Protein AF-A0A7S2DDD6-F1 (afdb_monomer_lite)

InterPro domains:
  IPR000620 EamA domain [PF00892] (69-150)
  IPR037185 Multidrug transporter EmrE superfamily [SSF103481] (69-150)

Organism: NCBI:txid3111310

Sequence (154 aa):
SITKTQSQGLGPLQIGLVRFGSAAIMLAAMGSASQLAVQTRKRIMQFAAGGTEAGTLETATNLSDSPPWWKMPQDMTRENWRGIVVGTFFVTFMGPALFFRSLLLMPFGIAATLSCIGPVYEPALAKLINNKTPSPIAILGAVLAVIGVGSLYL

Foldseek 3Di:
DPPDPPPPPDPLQRVLCVVVVVVVVVLVVVLVVVVVVVVVVVVVVVVVVVPDDPPPPPVPPPPDPDDPPSPDPPPDDPVVVVVVVVVCCCVRPVVSVVLVVVVVVDPPLVSVLVVLCVLVVVQVVCCVPVVDHRDVVSNVVSVVSNVVSVVVVD

Radius of gyration: 24.42 Å; chains: 1; bounding box: 68×46×64 Å

pLDDT: mean 75.27, std 12.31, range [45.53, 89.81]

Structure (mmCIF, N/CA/C/O backbone):
data_AF-A0A7S2DDD6-F1
#
_entry.id   AF-A0A7S2DDD6-F1
#
loop_
_atom_site.group_PDB
_atom_site.id
_atom_site.type_symbol
_atom_site.label_atom_id
_atom_site.label_alt_id
_atom_site.label_comp_id
_atom_site.label_asym_id
_atom_site.label_entity_id
_atom_site.label_seq_id
_atom_site.pdbx_PDB_ins_code
_atom_site.Cartn_x
_atom_site.Cartn_y
_atom_site.Cartn_z
_atom_site.occupancy
_atom_site.B_iso_or_equiv
_atom_site.auth_seq_id
_atom_site.auth_comp_id
_atom_site.auth_asym_id
_atom_site.auth_atom_id
_atom_site.pdbx_PDB_model_num
ATOM 1 N N . SER A 1 1 ? -31.227 30.758 -9.168 1.00 45.75 1 SER A N 1
ATOM 2 C CA . SER A 1 1 ? -31.444 29.552 -8.344 1.00 45.75 1 SER A CA 1
ATOM 3 C C . SER A 1 1 ? -31.033 28.304 -9.129 1.00 45.75 1 SER A C 1
ATOM 5 O O . SER A 1 1 ? -31.892 27.588 -9.617 1.00 45.75 1 SER A O 1
ATOM 7 N N . ILE A 1 2 ? -29.723 28.092 -9.350 1.00 50.00 2 ILE A N 1
ATOM 8 C CA . ILE A 1 2 ? -29.191 26.947 -10.138 1.00 50.00 2 ILE A CA 1
ATOM 9 C C . ILE A 1 2 ? -28.022 26.238 -9.404 1.00 50.00 2 ILE A C 1
ATOM 11 O O . ILE A 1 2 ? -27.534 25.207 -9.836 1.00 50.00 2 ILE A O 1
ATOM 15 N N . THR A 1 3 ? -27.594 26.713 -8.231 1.00 51.28 3 THR A N 1
ATOM 16 C CA . THR A 1 3 ? -26.342 26.267 -7.583 1.00 51.28 3 THR A CA 1
ATOM 17 C C . THR A 1 3 ? -26.503 25.352 -6.361 1.00 51.28 3 THR A C 1
ATOM 19 O O . THR A 1 3 ? -25.552 25.191 -5.605 1.00 51.28 3 THR A O 1
ATOM 22 N N . LYS A 1 4 ? -27.667 24.724 -6.130 1.00 53.12 4 LYS A N 1
ATOM 23 C CA . LYS A 1 4 ? -27.891 23.887 -4.924 1.00 53.12 4 LYS A CA 1
ATOM 24 C C . LYS A 1 4 ? -27.990 22.371 -5.138 1.00 53.12 4 LYS A C 1
ATOM 26 O O . LYS A 1 4 ? -28.097 21.651 -4.154 1.00 53.12 4 LYS A O 1
ATOM 31 N N . THR A 1 5 ? -27.898 21.861 -6.366 1.00 52.69 5 THR A N 1
ATOM 32 C CA . THR A 1 5 ? -28.204 20.443 -6.662 1.00 52.69 5 THR A CA 1
ATOM 33 C C . THR A 1 5 ? -27.008 19.534 -6.965 1.00 52.69 5 THR A C 1
ATOM 35 O O . THR A 1 5 ? -27.221 18.359 -7.237 1.00 52.69 5 THR A O 1
ATOM 38 N N . GLN A 1 6 ? -25.758 20.005 -6.873 1.00 51.97 6 GLN A N 1
ATOM 39 C CA . GLN A 1 6 ? -24.572 19.187 -7.199 1.00 51.97 6 GLN A CA 1
ATOM 40 C C . GLN A 1 6 ? -23.622 18.881 -6.030 1.00 51.97 6 GLN A C 1
ATOM 42 O O . GLN A 1 6 ? -22.520 18.395 -6.250 1.00 51.97 6 GLN A O 1
ATOM 47 N N . SER A 1 7 ? -24.054 19.081 -4.782 1.00 47.44 7 SER A N 1
ATOM 48 C CA . SER A 1 7 ? -23.340 18.553 -3.608 1.00 47.44 7 SER A CA 1
ATOM 49 C C . SER A 1 7 ? -24.035 17.296 -3.077 1.00 47.44 7 SER A C 1
ATOM 51 O O . SER A 1 7 ? -24.401 17.203 -1.908 1.00 47.44 7 SER A O 1
ATOM 53 N N . GLN A 1 8 ? -24.274 16.311 -3.947 1.00 57.88 8 GLN A N 1
ATOM 54 C CA . GLN A 1 8 ? -24.332 14.942 -3.444 1.00 57.88 8 GLN A CA 1
ATOM 55 C C . GLN A 1 8 ? -22.886 14.574 -3.139 1.00 57.88 8 GLN A C 1
ATOM 57 O O . GLN A 1 8 ? -22.101 14.341 -4.056 1.00 57.88 8 GLN A O 1
ATOM 62 N N . GLY A 1 9 ? -22.513 14.657 -1.859 1.00 67.69 9 GLY A N 1
ATOM 63 C CA . GLY A 1 9 ? -21.166 14.335 -1.408 1.00 67.69 9 GLY A CA 1
ATOM 64 C C . GLY A 1 9 ? -20.751 12.988 -1.985 1.00 67.69 9 GLY A C 1
ATOM 65 O O . GLY A 1 9 ? -21.454 11.994 -1.797 1.00 67.69 9 GLY A O 1
ATOM 66 N N . LEU A 1 10 ? -19.649 12.983 -2.740 1.00 70.31 10 LEU A N 1
ATOM 67 C CA . LEU A 1 10 ? -19.111 11.762 -3.322 1.00 70.31 10 LEU A CA 1
ATOM 68 C C . LEU A 1 10 ? -18.924 10.742 -2.203 1.00 70.31 10 LEU A C 1
ATOM 70 O O . LEU A 1 10 ? -18.335 11.038 -1.160 1.00 70.31 10 LEU A O 1
ATOM 74 N N . GLY A 1 11 ? -19.446 9.539 -2.420 1.00 78.31 11 GLY A N 1
ATOM 75 C CA . GLY A 1 11 ? -19.306 8.467 -1.449 1.00 78.31 11 GLY A CA 1
ATOM 76 C C . GLY A 1 11 ? -17.822 8.156 -1.199 1.00 78.31 11 GLY A C 1
ATOM 77 O O . GLY A 1 11 ? -16.996 8.331 -2.101 1.00 78.31 11 GLY A O 1
ATOM 78 N N . PRO A 1 12 ? -17.457 7.616 -0.024 1.00 71.00 12 PRO A N 1
ATOM 79 C CA . PRO A 1 12 ? -16.073 7.250 0.297 1.00 71.00 12 PRO A CA 1
ATOM 80 C C . PRO A 1 12 ? -15.428 6.348 -0.766 1.00 71.00 12 PRO A C 1
ATOM 82 O O . PRO A 1 12 ? -14.254 6.495 -1.096 1.00 71.00 12 PRO A O 1
ATOM 85 N N . LEU A 1 13 ? -16.226 5.455 -1.363 1.00 75.50 13 LEU A N 1
ATOM 86 C CA . LEU A 1 13 ? -15.796 4.577 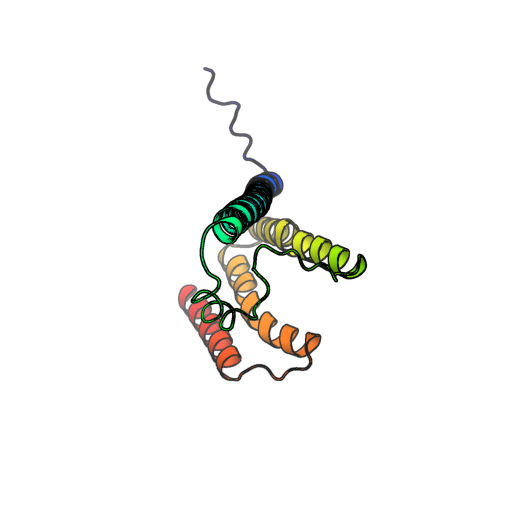-2.451 1.00 75.50 13 LEU A CA 1
ATOM 87 C C . LEU A 1 13 ? -15.484 5.331 -3.747 1.00 75.50 13 LEU A C 1
ATOM 89 O O . LEU A 1 13 ? -14.540 4.968 -4.438 1.00 75.50 13 LEU A O 1
ATOM 93 N N . GLN A 1 14 ? -16.237 6.383 -4.073 1.00 81.19 14 GLN A N 1
ATOM 94 C CA . GLN A 1 14 ? -15.991 7.195 -5.268 1.00 81.19 14 GLN A CA 1
ATOM 95 C C . GLN A 1 14 ? -14.714 8.021 -5.103 1.00 81.19 14 GLN A C 1
ATOM 97 O O . GLN A 1 14 ? -13.894 8.075 -6.016 1.00 81.19 14 GLN A O 1
ATOM 102 N N . ILE A 1 15 ? -14.503 8.590 -3.914 1.00 81.50 15 ILE A N 1
ATOM 103 C CA . ILE A 1 15 ? -13.271 9.314 -3.575 1.00 81.50 15 ILE A CA 1
ATOM 104 C C . ILE A 1 15 ? -12.065 8.368 -3.648 1.00 81.50 15 ILE A C 1
ATOM 106 O O . ILE A 1 15 ? -11.051 8.703 -4.264 1.00 81.50 15 ILE A O 1
ATOM 110 N N . GLY A 1 16 ? -12.190 7.163 -3.078 1.00 79.31 16 GLY A N 1
ATOM 111 C CA . GLY A 1 16 ? -11.173 6.119 -3.193 1.00 79.31 16 GLY A CA 1
ATOM 112 C C . GLY A 1 16 ? -10.888 5.769 -4.654 1.00 79.31 16 GLY A C 1
ATOM 113 O O . GLY A 1 16 ? -9.744 5.836 -5.097 1.00 79.31 16 GLY A O 1
ATOM 114 N N . LEU A 1 17 ? -11.924 5.484 -5.439 1.00 83.62 17 LEU A N 1
ATOM 115 C CA . LEU A 1 17 ? -11.782 5.103 -6.842 1.00 83.62 17 LEU A CA 1
ATOM 116 C C . LEU A 1 17 ? -11.092 6.188 -7.679 1.00 83.62 17 LEU A C 1
ATOM 118 O O . LEU A 1 17 ? -10.214 5.863 -8.473 1.00 83.62 17 LEU A O 1
ATOM 122 N N . VAL A 1 18 ? -11.410 7.467 -7.470 1.00 86.19 18 VAL A N 1
ATOM 123 C CA . VAL A 1 18 ? -10.750 8.579 -8.175 1.00 86.19 18 VAL A CA 1
ATOM 124 C C . VAL A 1 18 ? -9.279 8.697 -7.772 1.00 86.19 18 VAL A C 1
ATOM 126 O O . VAL A 1 18 ? -8.405 8.827 -8.634 1.00 86.19 18 VAL A O 1
ATOM 129 N N . ARG A 1 19 ? -8.971 8.604 -6.474 1.00 82.75 19 ARG A N 1
ATOM 130 C CA . ARG A 1 19 ? -7.594 8.725 -5.975 1.00 82.75 19 ARG A CA 1
ATOM 131 C C . ARG A 1 19 ? -6.711 7.575 -6.460 1.00 82.75 19 ARG A C 1
ATOM 133 O O . ARG A 1 19 ? -5.622 7.807 -6.973 1.00 82.75 19 ARG A O 1
ATOM 140 N N . PHE A 1 20 ? -7.177 6.340 -6.314 1.00 83.00 20 PHE A N 1
ATOM 141 C CA . PHE A 1 20 ? -6.391 5.162 -6.678 1.00 83.00 20 PHE A CA 1
ATOM 142 C C . PHE A 1 20 ? -6.421 4.884 -8.185 1.00 83.00 20 PHE A C 1
ATOM 144 O O . PHE A 1 20 ? -5.413 4.457 -8.744 1.00 83.00 20 PHE A O 1
ATOM 151 N N . GLY A 1 21 ? -7.525 5.199 -8.865 1.00 85.38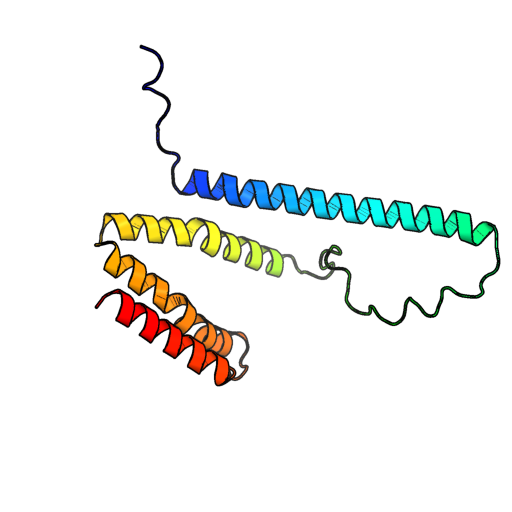 21 GLY A N 1
ATOM 152 C CA . GLY A 1 21 ? -7.632 5.108 -10.321 1.00 85.38 21 GLY A CA 1
ATOM 153 C C . GLY A 1 21 ? -6.706 6.089 -11.037 1.00 85.38 21 GLY A C 1
ATOM 154 O O . GLY A 1 21 ? -5.990 5.692 -11.954 1.00 85.38 21 GLY A O 1
ATOM 155 N N . SER A 1 22 ? -6.641 7.347 -10.587 1.00 88.25 22 SER A N 1
ATOM 156 C CA . SER A 1 22 ? -5.708 8.327 -11.165 1.00 88.25 22 SER A CA 1
ATOM 157 C C . SER A 1 22 ? -4.244 7.943 -10.926 1.00 88.25 22 SER A C 1
ATOM 159 O O . SER A 1 22 ? -3.440 8.020 -11.855 1.00 88.25 22 SER A O 1
ATOM 161 N N . ALA A 1 23 ? -3.907 7.436 -9.734 1.00 84.69 23 ALA A N 1
ATOM 162 C CA . ALA A 1 23 ? -2.575 6.905 -9.447 1.00 84.69 23 ALA A CA 1
ATOM 163 C C . ALA A 1 23 ? -2.207 5.729 -10.371 1.00 84.69 23 ALA A C 1
ATOM 165 O O . ALA A 1 23 ? -1.100 5.695 -10.907 1.00 84.69 23 ALA A O 1
ATOM 166 N N . ALA A 1 24 ? -3.136 4.798 -10.614 1.00 84.88 24 ALA A N 1
ATOM 167 C CA . ALA A 1 24 ? -2.912 3.674 -11.523 1.00 84.88 24 ALA A CA 1
ATOM 168 C C . ALA A 1 24 ? -2.648 4.139 -12.965 1.00 84.88 24 ALA A C 1
ATOM 170 O O . ALA A 1 24 ? -1.707 3.663 -13.600 1.00 84.88 24 ALA A O 1
ATOM 171 N N . ILE A 1 25 ? -3.426 5.107 -13.462 1.00 89.50 25 ILE A N 1
ATOM 172 C CA . ILE A 1 25 ? -3.230 5.693 -14.798 1.00 89.50 25 ILE A CA 1
ATOM 173 C C . ILE A 1 25 ? -1.868 6.386 -14.887 1.00 89.50 25 ILE A C 1
ATOM 175 O O . ILE A 1 25 ? -1.143 6.195 -15.862 1.00 89.50 25 ILE A O 1
ATOM 179 N N . MET A 1 26 ? -1.491 7.153 -13.863 1.00 89.81 26 MET A N 1
ATOM 180 C CA . MET A 1 26 ? -0.215 7.866 -13.833 1.00 89.81 26 MET A CA 1
ATOM 181 C C . MET A 1 26 ? 0.976 6.901 -13.821 1.00 89.81 26 MET A C 1
ATOM 183 O O . MET A 1 26 ? 1.930 7.094 -14.575 1.00 89.81 26 MET A O 1
ATOM 187 N N . LEU A 1 27 ? 0.909 5.827 -13.029 1.00 83.94 27 LEU A N 1
ATOM 188 C CA . LEU A 1 27 ? 1.944 4.791 -12.999 1.00 83.94 27 LEU A CA 1
ATOM 189 C C . LEU A 1 27 ? 2.032 4.032 -14.328 1.00 83.94 27 LEU A C 1
ATOM 191 O O . LEU A 1 27 ? 3.137 3.775 -14.805 1.00 83.94 27 LEU A O 1
ATOM 195 N N . ALA A 1 28 ? 0.896 3.728 -14.960 1.00 86.19 28 ALA A N 1
ATOM 196 C CA . ALA A 1 28 ? 0.869 3.106 -16.282 1.00 86.19 28 ALA A CA 1
ATOM 197 C C . ALA A 1 28 ? 1.486 4.025 -17.352 1.00 86.19 28 ALA A C 1
ATOM 199 O O . ALA A 1 28 ? 2.318 3.582 -18.148 1.00 86.19 28 ALA A O 1
ATOM 200 N N . ALA A 1 29 ? 1.151 5.318 -17.329 1.00 88.75 29 ALA A N 1
ATOM 201 C CA . ALA A 1 29 ? 1.724 6.310 -18.231 1.00 88.75 29 ALA A CA 1
ATOM 202 C C . ALA A 1 29 ? 3.243 6.433 -18.030 1.00 88.75 29 ALA A C 1
ATOM 204 O O . ALA A 1 29 ? 3.998 6.353 -18.998 1.00 88.75 29 ALA A O 1
ATOM 205 N N . MET A 1 30 ? 3.709 6.524 -16.783 1.00 85.94 30 MET A N 1
ATOM 206 C CA . MET A 1 30 ? 5.134 6.618 -16.455 1.00 85.94 30 MET A CA 1
ATOM 207 C C . MET A 1 30 ? 5.903 5.337 -16.830 1.00 85.94 30 MET A C 1
ATOM 209 O O . MET A 1 30 ? 7.016 5.401 -17.362 1.00 85.94 30 MET A O 1
ATOM 213 N N . GLY A 1 31 ? 5.287 4.168 -16.639 1.00 84.19 31 GLY A N 1
ATOM 214 C CA . GLY A 1 31 ? 5.812 2.883 -17.100 1.00 84.19 31 GLY A CA 1
ATOM 215 C C . GLY A 1 31 ? 5.952 2.828 -18.623 1.00 84.19 31 GLY A C 1
ATOM 216 O O . GLY A 1 31 ? 7.011 2.472 -19.135 1.00 84.19 31 GLY A O 1
ATOM 217 N N . SER A 1 32 ? 4.934 3.266 -19.366 1.00 83.38 32 SER A N 1
ATOM 218 C CA . SER A 1 32 ? 4.997 3.290 -20.835 1.00 83.38 32 SER A CA 1
ATOM 219 C C . SER A 1 32 ? 6.023 4.303 -21.370 1.00 83.38 32 SER A C 1
ATOM 221 O O . SER A 1 32 ? 6.817 3.976 -22.254 1.00 83.38 32 SER A O 1
ATOM 223 N N . ALA A 1 33 ? 6.087 5.503 -20.786 1.00 85.69 33 ALA A N 1
ATOM 224 C CA . ALA A 1 33 ? 7.033 6.543 -21.177 1.00 85.69 33 ALA A CA 1
ATOM 225 C C . ALA A 1 33 ? 8.490 6.121 -20.927 1.00 85.69 33 ALA A C 1
ATOM 227 O O . ALA A 1 33 ? 9.352 6.343 -21.779 1.00 85.69 33 ALA A O 1
ATOM 228 N N . SER A 1 34 ? 8.772 5.466 -19.796 1.00 80.44 34 SER A N 1
ATOM 229 C CA . SER A 1 34 ? 10.117 4.956 -19.497 1.00 80.44 34 SER A CA 1
ATOM 230 C C . SER A 1 34 ? 10.555 3.857 -20.474 1.00 80.44 34 SER A C 1
ATOM 232 O O . SER A 1 34 ? 11.702 3.866 -20.923 1.00 80.44 34 SER A O 1
ATOM 234 N N . GLN A 1 35 ? 9.646 2.971 -20.894 1.00 80.19 35 GLN A N 1
ATOM 235 C CA . GLN A 1 35 ? 9.941 1.964 -21.919 1.00 80.19 35 GLN A CA 1
ATOM 236 C C . GLN A 1 35 ? 10.257 2.596 -23.278 1.00 80.19 35 GLN A C 1
ATOM 238 O O . GLN A 1 35 ? 11.227 2.197 -23.929 1.00 80.19 35 GLN A O 1
ATOM 243 N N . LEU A 1 36 ? 9.493 3.614 -23.683 1.00 81.06 36 LEU A N 1
ATOM 244 C CA . LEU A 1 36 ? 9.742 4.355 -24.921 1.00 81.06 36 LEU A CA 1
ATOM 245 C C . LEU A 1 36 ? 11.076 5.108 -24.871 1.00 81.06 36 LEU A C 1
ATOM 247 O O . LEU A 1 36 ? 11.863 5.020 -25.812 1.00 81.06 36 LEU A O 1
ATOM 251 N N . ALA A 1 37 ? 11.389 5.775 -23.758 1.00 79.81 37 ALA A N 1
ATOM 252 C CA . ALA A 1 37 ? 12.669 6.461 -23.575 1.00 79.81 37 ALA A CA 1
ATOM 253 C C . ALA A 1 37 ? 13.863 5.493 -23.679 1.00 79.81 37 ALA A C 1
ATOM 255 O O . ALA A 1 37 ? 14.873 5.807 -24.314 1.00 79.81 37 ALA A O 1
ATOM 256 N N . VAL A 1 38 ? 13.737 4.284 -23.119 1.00 78.75 38 VAL A N 1
ATOM 257 C CA . VAL A 1 38 ? 14.765 3.237 -23.222 1.00 78.75 38 VAL A CA 1
ATOM 258 C C . VAL A 1 38 ? 14.903 2.723 -24.657 1.00 78.75 38 VAL A C 1
ATOM 260 O O . VAL A 1 38 ? 16.028 2.535 -25.124 1.00 78.75 38 VAL A O 1
ATOM 263 N N . GLN A 1 39 ? 13.800 2.527 -25.383 1.00 81.12 39 GLN A N 1
ATOM 264 C CA . GLN A 1 39 ? 13.846 2.113 -26.791 1.00 81.12 39 GLN A CA 1
ATOM 265 C C . GLN A 1 39 ? 14.508 3.173 -27.680 1.00 81.12 39 GLN A C 1
ATOM 267 O O . GLN A 1 39 ? 15.355 2.833 -28.510 1.00 81.12 39 GLN A O 1
ATOM 272 N N . THR A 1 40 ? 14.199 4.453 -27.464 1.00 79.06 40 THR A N 1
ATOM 273 C CA . THR A 1 40 ? 14.826 5.569 -28.185 1.00 79.06 40 THR A CA 1
ATOM 274 C C . THR A 1 40 ? 16.323 5.646 -27.892 1.00 79.06 40 THR A C 1
ATOM 276 O O . THR A 1 40 ? 17.125 5.763 -28.819 1.00 79.06 40 THR A O 1
ATOM 279 N N . ARG A 1 41 ? 16.728 5.483 -26.625 1.00 74.31 41 ARG A N 1
ATOM 280 C CA . ARG A 1 41 ? 18.147 5.471 -26.235 1.00 74.31 41 ARG A CA 1
ATOM 281 C C . ARG A 1 41 ? 18.910 4.307 -26.872 1.00 74.31 41 ARG A C 1
ATOM 283 O O . ARG A 1 41 ? 20.014 4.515 -27.365 1.00 74.31 41 ARG A O 1
ATOM 290 N N . LYS A 1 42 ? 18.311 3.110 -26.930 1.00 77.06 42 LYS A N 1
ATOM 291 C CA . LYS A 1 42 ? 18.902 1.946 -27.614 1.00 77.06 42 LYS A CA 1
ATOM 292 C C . LYS A 1 42 ? 19.109 2.198 -29.109 1.00 77.06 42 LYS A C 1
ATOM 294 O O . LYS A 1 42 ? 20.173 1.870 -29.621 1.00 77.06 42 LYS A O 1
ATOM 299 N N . ARG A 1 43 ? 18.140 2.821 -29.795 1.00 73.19 43 ARG A N 1
ATOM 300 C CA . ARG A 1 43 ? 18.270 3.170 -31.223 1.00 73.19 43 ARG A CA 1
ATOM 301 C C . ARG A 1 43 ? 19.380 4.191 -31.468 1.00 73.19 43 ARG A C 1
ATOM 303 O O . ARG A 1 43 ? 20.185 3.990 -32.368 1.00 73.19 43 ARG A O 1
ATOM 310 N N . ILE A 1 44 ? 19.467 5.240 -30.649 1.00 73.56 44 ILE A N 1
ATOM 311 C CA . ILE A 1 44 ? 20.528 6.255 -30.768 1.00 73.56 44 ILE A CA 1
ATOM 312 C C . ILE A 1 44 ? 21.907 5.634 -30.513 1.00 73.56 44 ILE A C 1
ATOM 314 O O . ILE A 1 44 ? 22.840 5.912 -31.257 1.00 73.56 44 ILE A O 1
ATOM 318 N N . MET A 1 45 ? 22.035 4.750 -29.517 1.00 70.19 45 MET A N 1
ATOM 319 C CA . MET A 1 45 ? 23.290 4.034 -29.260 1.00 70.19 45 MET A CA 1
ATOM 320 C C . MET A 1 45 ? 23.680 3.090 -30.402 1.00 70.19 45 MET A C 1
ATOM 322 O O . MET A 1 45 ? 24.855 3.022 -30.730 1.00 70.19 45 MET A O 1
ATOM 326 N N . GLN A 1 46 ? 22.729 2.402 -31.041 1.00 68.12 46 GLN A N 1
ATOM 327 C CA . GLN A 1 46 ? 23.015 1.567 -32.216 1.00 68.12 46 GLN A CA 1
ATOM 328 C C . GLN A 1 46 ? 23.478 2.397 -33.420 1.00 68.12 46 GLN A C 1
ATOM 330 O O . GLN A 1 46 ? 24.395 1.988 -34.124 1.00 68.12 46 GLN A O 1
ATOM 335 N N . PHE A 1 47 ? 22.891 3.579 -33.628 1.00 65.06 47 PHE A N 1
ATOM 336 C CA . PHE A 1 47 ? 23.337 4.511 -34.665 1.00 65.06 47 PHE A CA 1
ATOM 337 C C . PHE A 1 47 ? 24.714 5.120 -34.356 1.00 65.06 47 PHE A C 1
ATOM 339 O O . PHE A 1 47 ? 25.540 5.229 -35.255 1.00 65.06 47 PHE A O 1
ATOM 346 N N . ALA A 1 48 ? 24.991 5.471 -33.096 1.00 60.75 48 ALA A N 1
ATOM 347 C CA . ALA A 1 48 ? 26.287 6.006 -32.673 1.00 60.75 48 ALA A CA 1
ATOM 348 C C . ALA A 1 48 ? 27.406 4.945 -32.699 1.00 60.75 48 ALA A C 1
ATOM 350 O O . ALA A 1 48 ? 28.524 5.235 -33.119 1.00 60.75 48 ALA A O 1
ATOM 351 N N . ALA A 1 49 ? 27.099 3.697 -32.328 1.00 57.44 49 ALA A N 1
ATOM 352 C CA . ALA A 1 49 ? 28.029 2.567 -32.394 1.00 57.44 49 ALA A CA 1
ATOM 353 C C . ALA A 1 49 ? 28.373 2.148 -33.836 1.00 57.44 49 ALA A C 1
ATOM 355 O O . ALA A 1 49 ? 29.383 1.488 -34.052 1.00 57.44 49 ALA A O 1
ATOM 356 N N . GLY A 1 50 ? 27.573 2.559 -34.828 1.00 53.94 50 GLY A N 1
ATOM 357 C CA . GLY A 1 5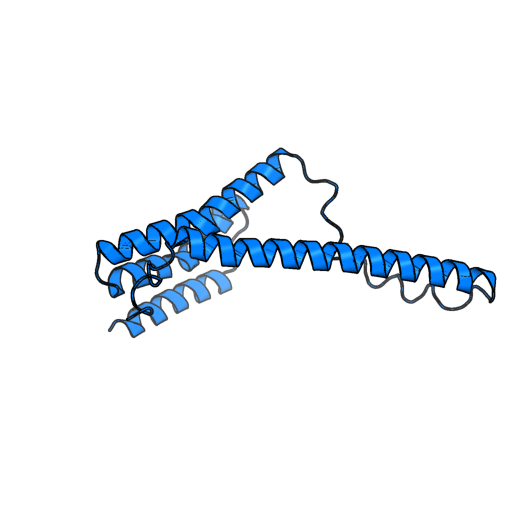0 ? 27.900 2.403 -36.246 1.00 53.94 50 GLY A CA 1
ATOM 358 C C . GLY A 1 50 ? 28.937 3.405 -36.773 1.00 53.94 50 GLY A C 1
ATOM 359 O O . GLY A 1 50 ? 29.316 3.294 -37.935 1.00 53.94 50 GLY A O 1
ATOM 360 N N . GLY A 1 51 ? 29.378 4.381 -35.963 1.00 53.78 51 GLY A N 1
ATOM 361 C CA . GLY A 1 51 ? 30.193 5.506 -36.432 1.00 53.78 51 GLY A CA 1
ATOM 362 C C . GLY A 1 51 ? 31.553 5.720 -35.763 1.00 53.78 51 GLY A C 1
ATOM 363 O O . GLY A 1 51 ? 32.431 6.281 -36.413 1.00 53.78 51 GLY A O 1
ATOM 364 N N . THR A 1 52 ? 31.789 5.340 -34.501 1.00 48.22 52 THR A N 1
ATOM 365 C CA . THR A 1 52 ? 33.082 5.646 -33.847 1.00 48.22 52 THR A CA 1
ATOM 366 C C . THR A 1 52 ? 33.393 4.705 -32.676 1.00 48.22 52 THR A C 1
ATOM 368 O O . THR A 1 52 ? 32.630 4.616 -31.722 1.00 48.22 52 THR A O 1
ATOM 371 N N . GLU A 1 53 ? 34.520 4.005 -32.818 1.00 51.47 53 GLU A N 1
ATOM 372 C CA . GLU A 1 53 ? 35.409 3.342 -31.847 1.00 51.47 53 GLU A CA 1
ATOM 373 C C . GLU A 1 53 ? 34.891 2.950 -30.442 1.00 51.47 53 GLU A C 1
ATOM 375 O O . GLU A 1 53 ? 34.529 3.758 -29.588 1.00 51.47 53 GLU A O 1
ATOM 380 N N . ALA A 1 54 ? 35.000 1.645 -30.183 1.00 49.34 54 ALA A N 1
ATOM 381 C CA . ALA A 1 54 ? 34.553 0.866 -29.031 1.00 49.34 54 ALA A CA 1
ATOM 382 C C . ALA A 1 54 ? 35.354 1.070 -27.717 1.00 49.34 54 ALA A C 1
ATOM 384 O O . ALA A 1 54 ? 35.647 0.104 -27.018 1.00 49.34 54 ALA A O 1
ATOM 385 N N . GLY A 1 55 ? 35.750 2.297 -27.365 1.00 45.53 55 GLY A N 1
ATOM 386 C CA . GLY A 1 55 ? 36.829 2.500 -26.382 1.00 45.53 55 GLY A CA 1
ATOM 387 C C . GLY A 1 55 ? 36.477 2.809 -24.919 1.00 45.53 55 GLY A C 1
ATOM 388 O O . GLY A 1 55 ? 37.332 2.620 -24.061 1.00 45.53 55 GLY A O 1
ATOM 389 N N . THR A 1 56 ? 35.298 3.343 -24.579 1.00 47.09 56 THR A N 1
ATOM 390 C CA . THR A 1 56 ? 35.143 4.019 -23.259 1.00 47.09 56 THR A CA 1
ATOM 391 C C . THR A 1 56 ? 33.817 3.813 -22.524 1.00 47.09 56 THR A C 1
ATOM 393 O O . THR A 1 56 ? 33.640 4.361 -21.436 1.00 47.09 56 THR A O 1
ATOM 396 N N . LEU A 1 57 ? 32.890 3.002 -23.046 1.00 50.31 57 LEU A N 1
ATOM 397 C CA . LEU A 1 57 ? 31.539 2.875 -22.476 1.00 50.31 57 LEU A CA 1
ATOM 398 C C . LEU A 1 57 ? 31.265 1.570 -21.701 1.00 50.31 57 LEU A C 1
ATOM 400 O O . LEU A 1 57 ? 30.115 1.312 -21.365 1.00 50.31 57 LEU A O 1
ATOM 404 N N . GLU A 1 58 ? 32.276 0.751 -21.397 1.00 49.72 58 GLU A N 1
ATOM 405 C CA . GLU A 1 58 ? 32.093 -0.479 -20.596 1.00 49.72 58 GLU A CA 1
ATOM 406 C C . GLU A 1 58 ? 32.264 -0.250 -19.080 1.00 49.72 58 GLU A C 1
ATOM 408 O O . GLU A 1 58 ? 31.783 -1.030 -18.257 1.00 49.72 58 GLU A O 1
ATOM 413 N N . THR A 1 59 ? 32.867 0.871 -18.671 1.00 46.84 59 THR A N 1
ATOM 414 C CA . THR A 1 59 ? 33.109 1.168 -17.246 1.00 46.84 59 THR A CA 1
ATOM 415 C C . THR A 1 59 ? 31.852 1.660 -16.510 1.00 46.84 59 THR A C 1
ATOM 417 O O . THR A 1 59 ? 31.784 1.593 -15.287 1.00 46.84 59 THR A O 1
ATOM 420 N N . ALA A 1 60 ? 30.814 2.113 -17.224 1.00 47.34 60 ALA A N 1
ATOM 421 C CA . ALA A 1 60 ? 29.594 2.664 -16.616 1.00 47.34 60 ALA A CA 1
ATOM 422 C C . ALA A 1 60 ? 28.453 1.643 -16.423 1.00 47.34 60 ALA A C 1
ATOM 424 O O . ALA A 1 60 ? 27.438 1.974 -15.809 1.00 47.34 60 ALA A O 1
ATOM 425 N N . THR A 1 61 ? 28.581 0.413 -16.930 1.00 50.72 61 THR A N 1
ATOM 426 C CA . THR A 1 61 ? 27.506 -0.597 -16.880 1.00 50.72 61 THR A CA 1
ATOM 427 C C . THR A 1 61 ? 27.575 -1.529 -15.670 1.00 50.72 61 THR A C 1
ATOM 429 O O . THR A 1 61 ? 26.584 -2.184 -15.370 1.00 50.72 61 THR A O 1
ATOM 432 N N . ASN A 1 62 ? 28.690 -1.556 -14.933 1.00 46.75 62 ASN A N 1
ATOM 433 C CA . ASN A 1 62 ? 28.909 -2.486 -13.814 1.00 46.75 62 ASN A CA 1
ATOM 434 C C . ASN A 1 62 ? 28.407 -1.989 -12.437 1.00 46.75 62 ASN A C 1
ATOM 436 O O . ASN A 1 62 ? 28.582 -2.676 -11.439 1.00 46.75 62 ASN A O 1
ATOM 440 N N . LEU A 1 63 ? 27.779 -0.808 -12.349 1.00 55.22 63 LEU A N 1
ATOM 441 C CA . LEU A 1 63 ? 27.294 -0.236 -11.076 1.00 55.22 63 LEU A CA 1
ATOM 442 C C . LEU A 1 63 ? 25.769 -0.328 -10.876 1.00 55.22 63 LEU A C 1
ATOM 444 O O . LEU A 1 63 ? 25.236 0.274 -9.945 1.00 55.22 63 LEU A O 1
ATOM 448 N N . SER A 1 64 ? 25.033 -1.050 -11.728 1.00 51.84 64 SER A N 1
ATOM 449 C CA . SER A 1 64 ? 23.567 -1.113 -11.632 1.00 51.84 64 SER A CA 1
ATOM 450 C C . SER A 1 64 ? 23.012 -2.516 -11.899 1.00 51.84 64 SER A C 1
ATOM 452 O O . SER A 1 64 ? 22.257 -2.734 -12.838 1.00 51.84 64 SER A O 1
ATOM 454 N N . ASP A 1 65 ? 23.359 -3.468 -11.029 1.00 57.97 65 ASP A N 1
ATOM 455 C CA . ASP A 1 65 ? 22.769 -4.822 -10.999 1.00 57.97 65 ASP A CA 1
ATOM 456 C C . ASP A 1 65 ? 21.337 -4.861 -10.432 1.00 57.97 65 ASP A C 1
ATOM 458 O O . ASP A 1 65 ? 20.705 -5.914 -10.348 1.00 57.97 65 ASP A O 1
ATOM 462 N N . SER A 1 66 ? 20.780 -3.715 -10.033 1.00 59.66 66 SER A N 1
ATOM 463 C CA . SER A 1 66 ? 19.375 -3.656 -9.638 1.00 59.66 66 SER A CA 1
ATOM 464 C C . SER A 1 66 ? 18.495 -3.631 -10.887 1.00 59.66 66 SER A C 1
ATOM 466 O O . SER A 1 66 ? 18.685 -2.757 -11.740 1.00 59.66 66 SER A O 1
ATOM 468 N N . PRO A 1 67 ? 17.511 -4.543 -11.016 1.00 66.75 67 PRO A N 1
ATOM 469 C CA . PRO A 1 67 ? 16.580 -4.487 -12.127 1.00 66.75 67 PRO A CA 1
ATOM 470 C C . PRO A 1 67 ? 15.909 -3.106 -12.136 1.00 66.75 67 PRO A C 1
ATOM 472 O O . PRO A 1 67 ? 15.516 -2.606 -11.077 1.00 66.75 67 PRO A O 1
ATOM 475 N N . PRO A 1 68 ? 15.792 -2.459 -13.307 1.00 71.44 68 PRO A N 1
ATOM 476 C CA . PRO A 1 68 ? 15.202 -1.136 -13.379 1.00 71.44 68 PRO A CA 1
ATOM 477 C C . PRO A 1 68 ? 13.797 -1.151 -12.773 1.00 71.44 68 PRO A C 1
ATOM 479 O O . PRO A 1 68 ? 13.002 -2.022 -13.110 1.00 71.44 68 PRO A O 1
ATOM 482 N N . TRP A 1 69 ? 13.466 -0.164 -11.936 1.00 72.44 69 TRP A N 1
ATOM 483 C CA . TRP A 1 69 ? 12.169 -0.064 -11.242 1.00 72.44 69 TRP A CA 1
ATOM 484 C C . TRP A 1 69 ? 10.950 -0.086 -12.186 1.00 72.44 69 TRP A C 1
ATOM 486 O O . TRP A 1 69 ? 9.849 -0.441 -11.778 1.00 72.44 69 TRP A O 1
ATOM 496 N N . TRP A 1 70 ? 11.146 0.291 -13.454 1.00 68.88 70 TRP A N 1
ATOM 497 C CA . TRP A 1 70 ? 10.124 0.282 -14.503 1.00 68.88 70 TRP A CA 1
ATOM 498 C C . TRP A 1 70 ? 9.937 -1.091 -15.165 1.00 68.88 70 TRP A C 1
ATOM 500 O O . TRP A 1 70 ? 8.965 -1.308 -15.894 1.00 68.88 70 TRP A O 1
ATOM 510 N N . LYS A 1 71 ? 10.869 -2.027 -14.955 1.00 68.56 71 LYS A N 1
ATOM 511 C CA . LYS A 1 71 ? 10.769 -3.387 -15.472 1.00 68.56 71 LYS A CA 1
ATOM 512 C C . LYS A 1 71 ? 9.834 -4.164 -14.552 1.00 68.56 71 LYS A C 1
ATOM 514 O O . LYS A 1 71 ? 10.193 -4.541 -13.443 1.00 68.56 71 LYS A O 1
ATOM 519 N N . MET A 1 72 ? 8.613 -4.378 -15.033 1.00 64.12 72 MET A N 1
ATOM 520 C CA . MET A 1 72 ? 7.617 -5.207 -14.361 1.00 64.12 72 MET A CA 1
ATOM 521 C C . MET A 1 72 ? 8.227 -6.588 -14.055 1.00 64.12 72 MET A C 1
ATOM 523 O O . MET A 1 72 ? 8.901 -7.136 -14.933 1.00 64.12 72 MET A O 1
ATOM 527 N N . PRO A 1 73 ? 8.034 -7.151 -12.849 1.00 69.75 73 PRO A N 1
ATOM 528 C CA . PRO A 1 73 ? 8.559 -8.469 -12.509 1.00 69.75 73 PRO A CA 1
ATOM 529 C C . PRO A 1 73 ? 7.965 -9.510 -13.465 1.00 69.75 73 PRO A C 1
ATOM 531 O O . PRO A 1 73 ? 6.771 -9.805 -13.416 1.00 69.75 73 PRO A O 1
ATOM 534 N N . GLN A 1 74 ? 8.794 -10.015 -14.382 1.00 64.81 74 GLN A N 1
ATOM 535 C CA . GLN A 1 74 ? 8.357 -10.911 -15.460 1.00 64.81 74 GLN A CA 1
ATOM 536 C C . GLN A 1 74 ? 8.053 -12.329 -14.949 1.00 64.81 74 GLN A C 1
ATOM 538 O O . GLN A 1 74 ? 7.296 -13.049 -15.591 1.00 64.81 74 GLN A O 1
ATOM 543 N N . ASP A 1 75 ? 8.542 -12.677 -13.755 1.00 72.69 75 ASP A N 1
ATOM 544 C CA . ASP A 1 75 ? 8.449 -14.025 -13.180 1.00 72.69 75 ASP A CA 1
ATOM 545 C C . ASP A 1 75 ? 7.307 -14.187 -12.155 1.00 72.69 75 ASP A C 1
ATOM 547 O O . ASP A 1 75 ? 7.305 -15.114 -11.345 1.00 72.69 75 ASP A O 1
ATOM 551 N N . MET A 1 76 ? 6.316 -13.286 -12.137 1.00 74.75 76 MET A N 1
ATOM 552 C CA . MET A 1 76 ? 5.199 -13.387 -11.189 1.00 74.75 76 MET A CA 1
ATOM 553 C C . MET A 1 76 ? 4.081 -14.319 -11.675 1.00 74.75 76 MET A C 1
ATOM 555 O O . MET A 1 76 ? 3.348 -14.012 -12.616 1.00 74.75 76 MET A O 1
ATOM 559 N N . THR A 1 77 ? 3.877 -15.419 -10.947 1.00 84.94 77 THR A N 1
ATOM 560 C CA . THR A 1 77 ? 2.750 -16.350 -11.113 1.00 84.94 77 THR A CA 1
ATOM 561 C C . THR A 1 77 ? 1.396 -15.641 -10.956 1.00 84.94 77 THR A C 1
ATOM 563 O O . THR A 1 77 ? 1.245 -14.720 -10.149 1.00 84.94 77 THR A O 1
ATOM 566 N N . ARG A 1 78 ? 0.365 -16.101 -11.684 1.00 84.31 78 ARG A N 1
ATOM 567 C CA . ARG A 1 78 ? -1.014 -15.562 -11.614 1.00 84.31 78 ARG A CA 1
ATOM 568 C C . ARG A 1 78 ? -1.591 -15.538 -10.193 1.00 84.31 78 ARG A C 1
ATOM 570 O O . ARG A 1 78 ? -2.411 -14.684 -9.873 1.00 84.31 78 ARG A O 1
ATOM 577 N N . GLU A 1 79 ? -1.159 -16.457 -9.340 1.00 86.00 79 GLU A N 1
ATOM 578 C CA . GLU A 1 79 ? 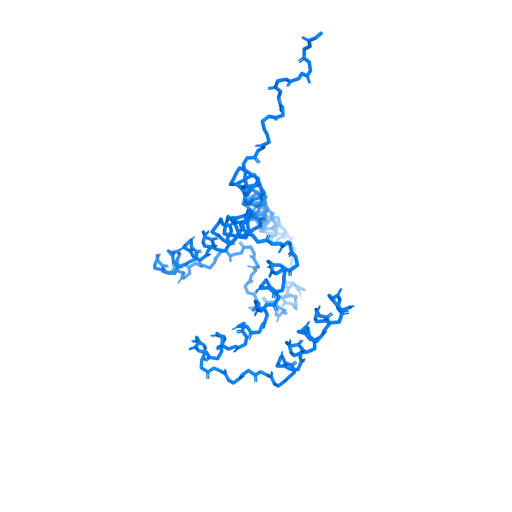-1.555 -16.538 -7.931 1.00 86.00 79 GLU A CA 1
ATOM 579 C C . GLU A 1 79 ? -1.039 -15.345 -7.117 1.00 86.00 79 GLU A C 1
ATOM 581 O O . GLU A 1 79 ? -1.804 -14.744 -6.363 1.00 86.00 79 GLU A O 1
ATOM 586 N N . ASN A 1 80 ? 0.204 -14.915 -7.356 1.00 84.94 80 ASN A N 1
ATOM 587 C CA . ASN A 1 80 ? 0.783 -13.737 -6.707 1.00 84.94 80 ASN A CA 1
ATOM 588 C C . ASN A 1 80 ? 0.036 -12.465 -7.119 1.00 84.94 80 ASN A C 1
ATOM 590 O O . ASN A 1 80 ? -0.274 -11.624 -6.277 1.00 84.94 80 ASN A O 1
ATOM 594 N N . TRP A 1 81 ? -0.340 -12.361 -8.396 1.00 85.88 81 TRP A N 1
ATOM 595 C CA . TRP A 1 81 ? -1.169 -11.261 -8.890 1.00 85.88 81 TRP A CA 1
ATOM 596 C C . TRP A 1 81 ? -2.540 -11.210 -8.219 1.00 85.88 81 TRP A C 1
ATOM 598 O O . TRP A 1 81 ? -2.992 -10.129 -7.845 1.00 85.88 81 TRP A O 1
ATOM 608 N N . ARG A 1 82 ? -3.188 -12.362 -8.001 1.00 89.19 82 ARG A N 1
ATOM 609 C CA . ARG A 1 82 ? -4.447 -12.416 -7.240 1.00 89.19 82 ARG A CA 1
ATOM 610 C C . ARG A 1 82 ? -4.246 -11.944 -5.804 1.00 89.19 82 ARG A C 1
ATOM 612 O O . ARG A 1 82 ? -5.062 -11.165 -5.322 1.00 89.19 82 ARG A O 1
ATOM 619 N N . GLY A 1 83 ? -3.163 -12.365 -5.151 1.00 88.94 83 GLY A N 1
ATOM 620 C CA . GLY A 1 83 ? -2.810 -11.909 -3.806 1.00 88.94 83 GLY A CA 1
ATOM 621 C C . GLY A 1 83 ? -2.647 -10.391 -3.727 1.00 88.94 83 GLY A C 1
ATOM 622 O O . GLY A 1 83 ? -3.238 -9.759 -2.854 1.00 88.94 83 GLY A O 1
ATOM 623 N N . ILE A 1 84 ? -1.930 -9.795 -4.685 1.00 87.00 84 ILE A N 1
ATOM 624 C CA . ILE A 1 84 ? -1.753 -8.338 -4.772 1.00 87.00 84 ILE A CA 1
ATOM 625 C C . ILE A 1 84 ? -3.102 -7.646 -4.971 1.00 87.00 84 ILE A C 1
ATOM 627 O O . ILE A 1 84 ? -3.432 -6.744 -4.211 1.00 87.00 84 ILE A O 1
ATOM 631 N N . VAL A 1 85 ? -3.913 -8.086 -5.937 1.00 87.31 85 VAL A N 1
ATOM 632 C CA . VAL A 1 85 ? -5.219 -7.467 -6.221 1.00 87.31 85 VAL A CA 1
ATOM 633 C C . VAL A 1 85 ? -6.143 -7.531 -5.003 1.00 87.31 85 VAL A C 1
ATOM 635 O O . VAL A 1 85 ? -6.766 -6.529 -4.654 1.00 87.31 85 VAL A O 1
ATOM 638 N N . VAL A 1 86 ? -6.209 -8.681 -4.327 1.00 89.81 86 VAL A N 1
ATOM 639 C CA . VAL A 1 86 ? -7.029 -8.855 -3.119 1.00 89.81 86 VAL A CA 1
ATOM 640 C C . VAL A 1 86 ? -6.495 -7.997 -1.971 1.00 89.81 86 VAL A C 1
ATOM 642 O O . VAL A 1 86 ? -7.272 -7.290 -1.329 1.00 89.81 86 VAL A O 1
ATOM 645 N N . GLY A 1 87 ? -5.182 -8.006 -1.735 1.00 86.62 87 GLY A N 1
ATOM 646 C CA . GLY A 1 87 ? -4.547 -7.200 -0.693 1.00 86.62 87 GLY A CA 1
ATOM 647 C C . GLY A 1 87 ? -4.766 -5.704 -0.909 1.00 86.62 87 GLY A C 1
ATOM 648 O O . GLY A 1 87 ? -5.214 -5.005 0.000 1.00 86.62 87 GLY A O 1
ATOM 649 N N . THR A 1 88 ? -4.543 -5.220 -2.133 1.00 85.69 88 THR A N 1
ATOM 650 C CA . THR A 1 88 ? -4.831 -3.835 -2.510 1.00 85.69 88 THR A CA 1
ATOM 651 C C . THR A 1 88 ? -6.308 -3.523 -2.314 1.00 85.69 88 THR A C 1
ATOM 653 O O . THR A 1 88 ? -6.615 -2.510 -1.703 1.00 85.69 88 THR A O 1
ATOM 656 N N . PHE A 1 89 ? -7.236 -4.389 -2.730 1.00 86.50 89 PHE A N 1
ATOM 657 C CA . PHE A 1 89 ? -8.667 -4.140 -2.535 1.00 86.50 89 PHE A CA 1
ATOM 658 C C . PHE A 1 89 ? -9.038 -3.946 -1.055 1.00 86.50 89 PHE A C 1
ATOM 660 O O . PHE A 1 89 ? -9.740 -2.990 -0.708 1.00 86.50 89 PHE A O 1
ATOM 667 N N . PHE A 1 90 ? -8.526 -4.807 -0.173 1.00 85.94 90 PHE A N 1
ATOM 668 C CA . PHE A 1 90 ? -8.760 -4.691 1.266 1.00 85.94 90 PHE A CA 1
ATOM 669 C C . PHE A 1 90 ? -8.157 -3.408 1.850 1.00 85.94 90 PHE A C 1
ATOM 671 O O . PHE A 1 90 ? -8.835 -2.670 2.562 1.00 85.94 90 PHE A O 1
ATOM 678 N N . VAL A 1 91 ? -6.909 -3.089 1.524 1.00 83.81 91 VAL A N 1
ATOM 679 C CA . VAL A 1 91 ? -6.250 -1.892 2.070 1.00 83.81 91 VAL A CA 1
ATOM 680 C C . VAL A 1 91 ? -6.883 -0.603 1.536 1.00 83.81 91 VAL A C 1
ATOM 682 O O . VAL A 1 91 ? -7.099 0.348 2.283 1.00 83.81 91 VAL A O 1
ATOM 685 N N . THR A 1 92 ? -7.207 -0.572 0.248 1.00 82.94 92 THR A N 1
ATOM 686 C CA . THR A 1 92 ? -7.621 0.633 -0.474 1.00 82.94 92 THR A CA 1
ATOM 687 C C . THR A 1 92 ? -9.105 0.947 -0.324 1.00 82.94 92 THR A C 1
ATOM 689 O O . THR A 1 92 ? -9.466 2.114 -0.178 1.00 82.94 92 THR A O 1
ATOM 692 N N . PHE A 1 93 ? -9.974 -0.063 -0.368 1.00 83.81 93 PHE A N 1
ATOM 693 C CA . PHE A 1 93 ? -11.421 0.151 -0.315 1.00 83.81 93 PHE A CA 1
ATOM 694 C C . PHE A 1 93 ? -11.999 -0.248 1.036 1.00 83.81 93 PHE A C 1
ATOM 696 O O . PHE A 1 93 ? -12.740 0.531 1.632 1.00 83.81 93 PHE A O 1
ATOM 703 N N . MET A 1 94 ? -11.638 -1.432 1.539 1.00 83.69 94 MET A N 1
ATOM 704 C CA . MET A 1 94 ? -12.214 -1.957 2.779 1.00 83.69 94 MET A CA 1
ATOM 705 C C . MET A 1 94 ? -11.763 -1.145 4.000 1.00 83.69 94 MET A C 1
ATOM 707 O O . MET A 1 94 ? -12.601 -0.767 4.812 1.00 83.69 94 MET A O 1
ATOM 711 N N . GLY A 1 95 ? -10.472 -0.808 4.100 1.00 84.25 95 GLY A N 1
ATOM 712 C CA . GLY A 1 95 ? -9.921 -0.016 5.205 1.00 84.25 95 GLY A CA 1
ATOM 713 C C . GLY A 1 95 ? -10.628 1.335 5.391 1.00 84.25 95 GLY A C 1
ATOM 714 O O . GLY A 1 95 ? -11.233 1.561 6.442 1.00 84.25 95 GLY A O 1
ATOM 715 N N . PRO A 1 96 ? -10.635 2.222 4.377 1.00 82.31 96 PRO A N 1
ATOM 716 C CA . PRO A 1 96 ? -11.333 3.502 4.464 1.00 82.31 96 PRO A CA 1
ATOM 717 C C . PRO A 1 96 ? -12.846 3.364 4.657 1.00 82.31 96 PRO A C 1
ATOM 719 O O . PRO A 1 96 ? -13.436 4.157 5.390 1.00 82.31 96 PRO A O 1
ATOM 722 N N . ALA A 1 97 ? -13.484 2.358 4.044 1.00 83.69 97 ALA A N 1
ATOM 723 C CA . ALA A 1 97 ? -14.918 2.125 4.211 1.00 83.69 97 ALA A CA 1
ATOM 724 C C . ALA A 1 97 ? -15.274 1.717 5.649 1.00 83.69 97 ALA A C 1
ATOM 726 O O . ALA A 1 97 ? -16.222 2.265 6.217 1.00 83.69 97 ALA A O 1
ATOM 727 N N . LEU A 1 98 ? -14.503 0.809 6.261 1.00 84.31 98 LEU A N 1
ATOM 728 C CA . LEU A 1 98 ? -14.684 0.440 7.667 1.00 84.31 98 LEU A CA 1
ATOM 729 C C . LEU A 1 98 ? -14.387 1.611 8.595 1.00 84.31 98 LEU A C 1
ATOM 731 O O . LEU A 1 98 ? -15.162 1.853 9.513 1.00 84.31 98 LEU A O 1
ATOM 735 N N . PHE A 1 99 ? -13.313 2.362 8.349 1.00 83.31 99 PHE A N 1
ATOM 736 C CA . PHE A 1 99 ? -12.980 3.524 9.170 1.00 83.31 99 PHE A CA 1
ATOM 737 C C . PHE A 1 99 ? -14.100 4.570 9.142 1.00 83.31 99 PHE A C 1
ATOM 739 O O . PHE A 1 99 ? -14.544 5.043 10.188 1.00 83.31 99 PHE A O 1
ATOM 746 N N . PHE A 1 100 ? -14.633 4.866 7.955 1.00 84.12 100 PHE A N 1
ATOM 747 C CA . PHE A 1 100 ? -15.772 5.766 7.811 1.00 84.12 100 PHE A CA 1
ATOM 748 C C . PHE A 1 100 ? -17.025 5.223 8.508 1.00 84.12 100 PHE A C 1
ATOM 750 O O . PHE A 1 100 ? -17.755 5.975 9.150 1.00 84.12 100 PHE A O 1
ATOM 757 N N . ARG A 1 101 ? -17.267 3.908 8.443 1.00 85.00 101 ARG A N 1
ATOM 758 C CA . ARG A 1 101 ? -18.374 3.282 9.172 1.00 85.00 101 ARG A CA 1
ATOM 759 C C . ARG A 1 101 ? -18.201 3.397 10.688 1.00 85.00 101 ARG A C 1
ATOM 761 O O . ARG A 1 101 ? -19.181 3.682 11.370 1.00 85.00 101 ARG A O 1
ATOM 768 N N . SER A 1 102 ? -16.987 3.222 11.203 1.00 84.94 102 SER A N 1
ATOM 769 C CA . SER A 1 102 ? -16.674 3.396 12.625 1.00 84.94 102 SER A CA 1
ATOM 770 C C . SER A 1 102 ? -16.901 4.834 13.086 1.00 84.94 102 SER A C 1
ATOM 772 O O . SER A 1 102 ? -17.455 5.034 14.163 1.00 84.94 102 SER A O 1
ATOM 774 N N . LEU A 1 103 ? -16.573 5.828 12.254 1.00 82.50 103 LEU A N 1
ATOM 775 C CA . LEU A 1 103 ? -16.841 7.243 12.547 1.00 82.50 103 LEU A CA 1
ATOM 776 C C . LEU A 1 103 ? -18.331 7.573 12.698 1.00 82.50 103 LEU A C 1
ATOM 778 O O . LEU A 1 103 ? -18.675 8.512 13.406 1.00 82.50 103 LEU A O 1
ATOM 782 N N . LEU A 1 104 ? -19.219 6.816 12.049 1.00 86.12 104 LEU A N 1
ATOM 783 C CA . LEU A 1 104 ? -20.667 6.996 12.198 1.00 86.12 104 LEU A CA 1
ATOM 784 C C . LEU A 1 104 ? -21.220 6.362 13.482 1.00 86.12 104 LEU A C 1
ATOM 786 O O . LEU A 1 104 ? -22.329 6.694 13.891 1.00 86.12 104 LEU A O 1
ATOM 790 N N . LEU A 1 105 ? -20.484 5.426 14.085 1.00 87.19 105 LEU A N 1
ATOM 791 C CA . LEU A 1 105 ? -20.937 4.631 15.231 1.00 87.19 105 LEU A CA 1
ATOM 792 C C . LEU A 1 105 ? -20.252 5.025 16.545 1.00 87.19 105 LEU A C 1
ATOM 794 O O . LEU A 1 105 ? -20.776 4.713 17.611 1.00 87.19 105 LEU A O 1
ATOM 798 N N . MET A 1 106 ? -19.089 5.675 16.488 1.00 88.38 106 MET A N 1
ATOM 799 C CA . MET A 1 106 ? -18.274 6.003 17.658 1.00 88.38 106 MET A CA 1
ATOM 800 C C . MET A 1 106 ? -17.717 7.432 17.588 1.00 88.38 106 MET A C 1
ATOM 802 O O . MET A 1 106 ? -17.502 7.958 16.495 1.00 88.38 106 MET A O 1
ATOM 806 N N . PRO A 1 107 ? -17.414 8.057 18.743 1.00 84.56 107 PRO A N 1
ATOM 807 C CA . PRO A 1 107 ? -16.684 9.317 18.799 1.00 84.56 107 PRO A CA 1
ATOM 808 C C . PRO A 1 107 ? -15.345 9.224 18.060 1.00 84.56 107 PRO A C 1
ATOM 810 O O . PRO A 1 107 ? -14.614 8.240 18.202 1.00 84.56 107 PRO A O 1
ATOM 813 N N . PHE A 1 108 ? -14.995 10.287 17.332 1.00 80.75 108 PHE A N 1
ATOM 814 C CA . PHE A 1 108 ? -13.777 10.375 16.516 1.00 80.75 108 PHE A CA 1
ATOM 815 C C . PHE A 1 108 ? -12.508 9.945 17.268 1.00 80.75 108 PHE A C 1
ATOM 817 O O . PHE A 1 108 ? -11.664 9.255 16.703 1.00 80.75 108 PHE A O 1
ATOM 824 N N . GLY A 1 109 ? -12.398 10.291 18.555 1.00 78.75 109 GLY A N 1
ATOM 825 C CA . GLY A 1 109 ? -11.236 9.937 19.371 1.00 78.75 109 GLY A CA 1
ATOM 826 C C . GLY A 1 109 ? -11.015 8.430 19.515 1.00 78.75 109 GLY A C 1
ATOM 827 O O . GLY A 1 109 ? -9.883 7.973 19.416 1.00 78.75 109 GLY A O 1
ATOM 828 N N . ILE A 1 110 ? -12.082 7.639 19.658 1.00 79.62 110 ILE A N 1
ATOM 829 C CA . ILE A 1 110 ? -11.975 6.175 19.778 1.00 79.62 110 ILE A CA 1
ATOM 830 C C . ILE A 1 110 ? -11.602 5.557 18.425 1.00 79.62 110 ILE A C 1
ATOM 832 O O . ILE A 1 110 ? -10.748 4.677 18.349 1.00 79.62 110 ILE A O 1
ATOM 836 N N . ALA A 1 111 ? -12.202 6.044 17.336 1.00 81.19 111 ALA A N 1
ATOM 837 C CA . ALA A 1 111 ? -11.872 5.572 15.993 1.00 81.19 111 ALA A CA 1
ATOM 838 C C . ALA A 1 111 ? -10.400 5.845 15.637 1.00 81.19 111 ALA A C 1
ATOM 840 O O . ALA A 1 111 ? -9.728 4.987 15.066 1.00 81.19 111 ALA A O 1
ATOM 841 N N . ALA A 1 112 ? -9.884 7.016 16.011 1.00 79.62 112 ALA A N 1
ATOM 842 C CA . ALA A 1 112 ? -8.500 7.392 15.769 1.00 79.62 112 ALA A CA 1
ATOM 843 C C . ALA A 1 112 ? -7.505 6.569 16.604 1.00 79.62 112 ALA A C 1
ATOM 845 O O . ALA A 1 112 ? -6.507 6.104 16.056 1.00 79.62 112 ALA A O 1
ATOM 846 N N . THR A 1 113 ? -7.783 6.308 17.886 1.00 82.06 113 THR A N 1
ATOM 847 C CA . THR A 1 113 ? -6.905 5.456 18.709 1.00 82.06 113 THR A CA 1
ATOM 848 C C . THR A 1 113 ? -6.874 4.009 18.215 1.00 82.06 113 THR A C 1
ATOM 850 O O . THR A 1 113 ? -5.804 3.403 18.195 1.00 82.06 113 THR A O 1
ATOM 853 N N . LEU A 1 114 ? -7.997 3.476 17.719 1.00 78.19 114 LEU A N 1
ATOM 854 C CA . LEU A 1 114 ? -8.051 2.171 17.042 1.00 78.19 114 LEU A CA 1
ATOM 855 C C . LEU A 1 114 ? -7.158 2.127 15.792 1.00 78.19 114 LEU A C 1
ATOM 857 O O . LEU A 1 114 ? -6.443 1.145 15.583 1.00 78.19 114 LEU A O 1
ATOM 861 N N . SER A 1 115 ? -7.141 3.193 14.987 1.00 79.62 115 SER A N 1
ATOM 862 C CA . SER A 1 115 ? -6.234 3.297 13.834 1.00 79.62 115 SER A CA 1
ATOM 863 C C . SER A 1 115 ? -4.758 3.311 14.240 1.00 79.62 115 SER A C 1
ATOM 865 O O . SER A 1 115 ? -3.917 2.777 13.515 1.00 79.62 115 SER A O 1
ATOM 867 N N . CYS A 1 116 ? -4.432 3.857 15.410 1.00 77.62 116 CYS A N 1
ATOM 868 C CA . CYS A 1 116 ? -3.066 3.906 15.927 1.00 77.62 116 CYS A CA 1
ATOM 869 C C . CYS A 1 116 ? -2.515 2.550 16.393 1.00 77.62 116 CYS A C 1
ATOM 871 O O . CYS A 1 116 ? -1.314 2.441 16.627 1.0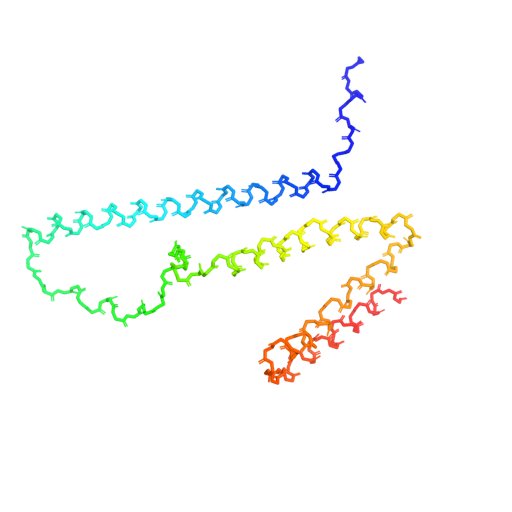0 77.62 116 CYS A O 1
ATOM 873 N N . ILE A 1 117 ? -3.343 1.504 16.477 1.00 81.56 117 ILE A N 1
ATOM 874 C CA . ILE A 1 117 ? -2.863 0.138 16.737 1.00 81.56 117 ILE A CA 1
ATOM 875 C C . ILE A 1 117 ? -2.266 -0.489 15.459 1.00 81.56 117 ILE A C 1
ATOM 877 O O . ILE A 1 117 ? -1.485 -1.435 15.538 1.00 81.56 117 ILE A O 1
ATOM 881 N N . GLY A 1 118 ? -2.549 0.059 14.270 1.00 81.44 118 GLY A N 1
ATOM 882 C CA . GLY A 1 118 ? -2.019 -0.439 12.990 1.00 81.44 118 GLY A CA 1
ATOM 883 C C . GLY A 1 118 ? -0.497 -0.685 12.986 1.00 81.44 118 GLY A C 1
ATOM 884 O O . GLY A 1 118 ? -0.080 -1.815 12.725 1.00 81.44 118 GLY A O 1
ATOM 885 N N . PRO A 1 119 ? 0.336 0.306 13.361 1.00 79.00 119 PRO A N 1
ATOM 886 C CA . PRO A 1 119 ? 1.791 0.148 13.463 1.00 79.00 119 PRO A CA 1
ATOM 887 C C . PRO A 1 119 ? 2.257 -0.877 14.505 1.00 79.00 119 PRO A C 1
ATOM 889 O O . PRO A 1 119 ? 3.358 -1.406 14.395 1.00 79.00 119 PRO A O 1
ATOM 892 N N . VAL A 1 120 ? 1.443 -1.177 15.522 1.00 80.50 120 VAL A N 1
ATOM 893 C CA . VAL A 1 120 ? 1.758 -2.204 16.532 1.00 80.50 120 VAL A CA 1
ATOM 894 C C . VAL A 1 120 ? 1.585 -3.602 15.942 1.00 80.50 120 VAL A C 1
ATOM 896 O O . VAL A 1 120 ? 2.362 -4.511 16.244 1.00 80.50 120 VAL A O 1
ATOM 899 N N . TYR A 1 121 ? 0.592 -3.775 15.068 1.00 81.94 121 TYR A N 1
ATOM 900 C CA . TYR A 1 121 ? 0.345 -5.049 14.403 1.00 81.94 121 TYR A CA 1
ATOM 901 C C . TYR A 1 121 ? 1.349 -5.351 13.288 1.00 81.94 121 TYR A C 1
ATOM 903 O O . TYR A 1 121 ? 1.623 -6.525 13.054 1.00 81.94 121 TYR A O 1
ATOM 911 N N . GLU A 1 122 ? 1.939 -4.346 12.634 1.00 80.50 122 GLU A N 1
ATOM 912 C CA . GLU A 1 122 ? 2.939 -4.550 11.572 1.00 80.50 122 GLU A CA 1
ATOM 913 C C . GLU A 1 122 ? 4.107 -5.472 11.971 1.00 80.50 122 GLU A C 1
ATOM 915 O O . GLU A 1 122 ? 4.317 -6.477 11.289 1.00 80.50 122 GLU A O 1
ATOM 920 N N . PRO A 1 123 ? 4.862 -5.219 13.058 1.00 80.50 123 PRO A N 1
ATOM 921 C CA . PRO A 1 123 ? 5.977 -6.080 13.444 1.00 80.50 123 PRO A CA 1
ATOM 922 C C . PRO A 1 123 ? 5.514 -7.469 13.905 1.00 80.50 123 PRO A C 1
ATOM 924 O O . PRO A 1 123 ? 6.212 -8.458 13.668 1.00 80.50 123 PRO A O 1
ATOM 927 N N . ALA A 1 124 ? 4.330 -7.572 14.519 1.00 79.31 124 ALA A N 1
ATOM 928 C CA . ALA A 1 124 ? 3.744 -8.856 14.903 1.00 79.31 124 ALA A CA 1
ATOM 929 C C . ALA A 1 124 ? 3.380 -9.698 13.669 1.00 79.31 124 ALA A C 1
ATOM 931 O O . ALA A 1 124 ? 3.702 -10.887 13.601 1.00 79.31 124 ALA A O 1
ATOM 932 N N . LEU A 1 125 ? 2.776 -9.068 12.661 1.00 80.81 125 LEU A N 1
ATOM 933 C CA . LEU A 1 125 ? 2.407 -9.705 11.402 1.00 80.81 125 LEU A CA 1
ATOM 934 C C . LEU A 1 125 ? 3.643 -10.027 10.552 1.00 80.81 125 LEU A C 1
ATOM 936 O O . LEU A 1 125 ? 3.718 -11.095 9.951 1.00 80.81 125 LEU A O 1
ATOM 940 N N . ALA A 1 126 ? 4.653 -9.155 10.553 1.00 78.81 126 ALA A N 1
ATOM 941 C CA . ALA A 1 126 ? 5.924 -9.393 9.876 1.00 78.81 126 ALA A CA 1
ATOM 942 C C . ALA A 1 126 ? 6.650 -10.616 10.450 1.00 78.81 126 ALA A C 1
ATOM 944 O O . ALA A 1 126 ? 7.184 -11.422 9.683 1.00 78.81 126 ALA A O 1
ATOM 945 N N . LYS A 1 127 ? 6.619 -10.793 11.779 1.00 80.75 127 LYS A N 1
ATOM 946 C CA . LYS A 1 127 ? 7.130 -12.001 12.437 1.00 80.75 127 LYS A CA 1
ATOM 947 C C . LYS A 1 127 ? 6.349 -13.244 12.003 1.00 80.75 127 LYS A C 1
ATOM 949 O O . LYS A 1 127 ? 6.969 -14.265 11.722 1.00 80.75 127 LYS A O 1
ATOM 954 N N . LEU A 1 128 ? 5.019 -13.148 11.917 1.00 85.00 128 LEU A N 1
ATOM 955 C CA . LEU A 1 128 ? 4.148 -14.263 11.532 1.00 85.00 128 LEU A CA 1
ATOM 956 C C . LEU A 1 128 ? 4.350 -14.698 10.071 1.00 85.00 128 LEU A C 1
ATOM 958 O O . LEU A 1 128 ? 4.398 -15.890 9.792 1.00 85.00 128 LEU A O 1
ATOM 962 N N . ILE A 1 129 ? 4.472 -13.746 9.144 1.00 82.69 129 ILE A N 1
ATOM 963 C CA . ILE A 1 129 ? 4.544 -14.029 7.702 1.00 82.69 129 ILE A CA 1
ATOM 964 C C . ILE A 1 129 ? 5.958 -14.427 7.278 1.00 82.69 129 ILE A C 1
ATOM 966 O O . ILE A 1 129 ? 6.129 -15.364 6.504 1.00 82.69 129 ILE A O 1
ATOM 970 N N . ASN A 1 130 ? 6.981 -13.719 7.762 1.00 78.00 130 ASN A N 1
ATOM 971 C CA . ASN A 1 130 ? 8.346 -13.911 7.271 1.00 78.00 130 ASN A CA 1
ATOM 972 C C . ASN A 1 130 ? 9.190 -14.843 8.149 1.00 78.00 130 ASN A C 1
ATOM 974 O O . ASN A 1 130 ? 10.333 -15.111 7.786 1.00 78.00 130 ASN A O 1
ATOM 978 N N . ASN A 1 131 ? 8.691 -15.281 9.316 1.00 75.81 131 ASN A N 1
ATOM 979 C CA . ASN A 1 131 ? 9.465 -15.994 10.347 1.00 75.81 131 ASN A CA 1
ATOM 980 C C . ASN A 1 131 ? 10.792 -15.304 10.736 1.00 75.81 131 ASN A C 1
ATOM 982 O O . ASN A 1 131 ? 11.655 -15.903 11.377 1.00 75.81 131 ASN A O 1
ATOM 986 N N . LYS A 1 132 ? 10.973 -14.030 10.367 1.00 71.75 132 LYS A N 1
ATOM 987 C CA . LYS A 1 132 ? 12.150 -13.229 10.701 1.00 71.75 132 LYS A CA 1
ATOM 988 C C . LYS A 1 132 ? 11.910 -12.531 12.028 1.00 71.75 132 LYS A C 1
ATOM 990 O O . LYS A 1 132 ? 10.819 -12.021 12.289 1.00 71.75 132 LYS A O 1
ATOM 995 N N . THR A 1 133 ? 12.934 -12.506 12.873 1.00 76.62 133 THR A N 1
ATOM 996 C CA . THR A 1 133 ? 12.877 -11.783 14.139 1.00 76.62 133 THR A CA 1
ATOM 997 C C . THR A 1 133 ? 12.780 -10.281 13.852 1.00 76.62 133 THR A C 1
ATOM 999 O O . THR A 1 133 ? 13.602 -9.743 13.106 1.00 76.62 133 THR A O 1
ATOM 1002 N N . PRO A 1 134 ? 11.755 -9.588 14.379 1.00 68.88 134 PRO A N 1
ATOM 1003 C CA . PRO A 1 134 ? 11.622 -8.155 14.173 1.00 68.88 134 PRO A CA 1
ATOM 1004 C C . PRO A 1 134 ? 12.797 -7.430 14.832 1.00 68.88 134 PRO A C 1
ATOM 1006 O O . PRO A 1 134 ? 13.218 -7.782 15.936 1.00 68.88 134 PRO A O 1
ATOM 1009 N N . SER A 1 135 ? 13.324 -6.412 14.148 1.00 79.06 135 SER A N 1
ATOM 1010 C CA . SER A 1 135 ? 14.393 -5.576 14.692 1.00 79.06 135 SER A CA 1
ATOM 1011 C C . SER A 1 135 ? 13.921 -4.912 15.993 1.00 79.06 135 SER A C 1
ATOM 1013 O O . SER A 1 135 ? 12.825 -4.342 16.013 1.00 79.06 135 SER A O 1
ATOM 1015 N N . PRO A 1 136 ? 14.725 -4.930 17.071 1.00 78.81 136 PRO A N 1
ATOM 1016 C CA . PRO A 1 136 ? 14.340 -4.337 18.353 1.00 78.81 136 PRO A CA 1
ATOM 1017 C C . PRO A 1 136 ? 14.052 -2.830 18.242 1.00 78.81 136 PRO A C 1
ATOM 1019 O O . PRO A 1 136 ? 13.210 -2.303 18.965 1.00 78.81 136 PRO A O 1
ATOM 1022 N N . ILE A 1 137 ? 14.674 -2.149 17.275 1.00 84.25 137 ILE A N 1
ATOM 1023 C CA . ILE A 1 137 ? 14.433 -0.730 16.973 1.00 84.25 137 ILE A CA 1
ATOM 1024 C C . ILE A 1 137 ? 13.011 -0.497 16.442 1.00 84.25 137 ILE A C 1
ATOM 1026 O O . ILE A 1 137 ? 12.385 0.503 16.785 1.00 84.25 137 ILE A O 1
ATOM 1030 N N . ALA A 1 138 ? 12.470 -1.430 15.652 1.00 76.56 138 ALA A N 1
ATOM 1031 C CA . ALA A 1 138 ? 11.106 -1.324 15.131 1.00 76.56 138 ALA A CA 1
ATOM 1032 C C . ALA A 1 138 ? 10.068 -1.452 16.255 1.00 76.56 138 ALA A C 1
ATOM 1034 O O . ALA A 1 138 ? 9.075 -0.728 16.272 1.00 76.56 138 ALA A O 1
ATOM 1035 N N . ILE A 1 139 ? 10.333 -2.327 17.230 1.00 80.94 139 ILE A N 1
ATOM 1036 C CA . ILE A 1 139 ? 9.480 -2.496 18.413 1.00 80.94 139 ILE A CA 1
ATOM 1037 C C . ILE A 1 139 ? 9.477 -1.210 19.245 1.00 80.94 139 ILE A C 1
ATOM 1039 O O . ILE A 1 139 ? 8.416 -0.743 19.651 1.00 80.94 1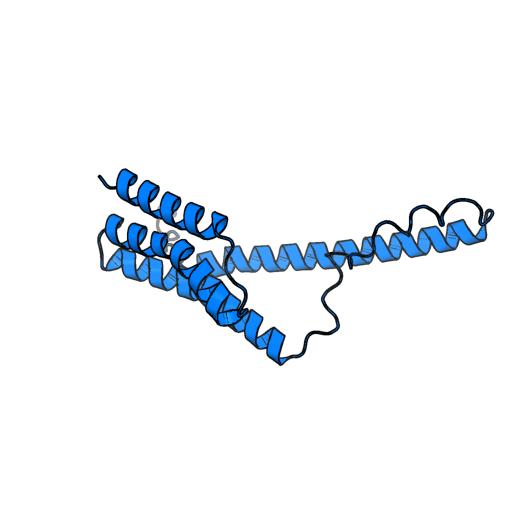39 ILE A O 1
ATOM 1043 N N . LEU A 1 140 ? 10.649 -0.604 19.454 1.00 84.62 140 LEU A N 1
ATOM 1044 C CA . LEU A 1 140 ? 10.766 0.638 20.216 1.00 84.62 140 LEU A CA 1
ATOM 1045 C C . LEU A 1 140 ? 10.041 1.804 19.525 1.00 84.62 140 LEU A C 1
ATOM 1047 O O . LEU A 1 140 ? 9.339 2.565 20.188 1.00 84.62 140 LEU A O 1
ATOM 1051 N N . GLY A 1 141 ? 10.135 1.893 18.194 1.00 83.06 141 GLY A N 1
ATOM 1052 C CA . GLY A 1 141 ? 9.370 2.855 17.396 1.00 83.06 141 GLY A CA 1
ATOM 1053 C C . GLY A 1 141 ? 7.855 2.656 17.509 1.00 83.06 141 GLY A C 1
ATOM 1054 O O . GLY A 1 141 ? 7.126 3.630 17.695 1.00 83.06 141 GLY A O 1
ATOM 1055 N N . ALA A 1 142 ? 7.378 1.407 17.476 1.00 80.00 142 ALA A N 1
ATOM 1056 C CA . ALA A 1 142 ? 5.959 1.098 17.649 1.00 80.00 142 ALA A CA 1
ATOM 1057 C C . ALA A 1 142 ? 5.447 1.489 19.048 1.00 80.00 142 ALA A C 1
ATOM 1059 O O . ALA A 1 142 ? 4.386 2.100 19.163 1.00 80.00 142 ALA A O 1
ATOM 1060 N N . VAL A 1 143 ? 6.212 1.207 20.110 1.00 82.75 143 VAL A N 1
ATOM 1061 C CA . VAL A 1 143 ? 5.855 1.602 21.487 1.00 82.75 143 VAL A CA 1
ATOM 1062 C C . VAL A 1 143 ? 5.836 3.124 21.638 1.00 82.75 143 VAL A C 1
ATOM 1064 O O . VAL A 1 143 ? 4.885 3.673 22.194 1.00 82.75 143 VAL A O 1
ATOM 1067 N N . LEU A 1 144 ? 6.846 3.816 21.104 1.00 84.75 144 LEU A N 1
ATOM 1068 C CA . LEU A 1 144 ? 6.917 5.277 21.148 1.00 84.75 144 LEU A CA 1
ATOM 1069 C C . LEU A 1 144 ? 5.730 5.925 20.417 1.00 84.75 144 LEU A C 1
ATOM 1071 O O . LEU A 1 144 ? 5.169 6.905 20.908 1.00 84.75 144 LEU A O 1
ATOM 1075 N N . ALA A 1 145 ? 5.302 5.350 19.290 1.00 82.06 145 ALA A N 1
ATOM 1076 C CA . ALA A 1 145 ? 4.128 5.811 18.554 1.00 82.06 145 ALA A CA 1
ATOM 1077 C C . ALA A 1 145 ? 2.834 5.680 19.379 1.00 82.06 145 ALA A C 1
ATOM 1079 O O . ALA A 1 145 ? 2.038 6.618 19.413 1.00 82.06 145 ALA A O 1
ATOM 1080 N N . VAL A 1 146 ? 2.639 4.564 20.093 1.00 79.50 146 VAL A N 1
ATOM 1081 C CA . VAL A 1 146 ? 1.464 4.364 20.966 1.00 79.50 146 VAL A CA 1
ATOM 1082 C C . VAL A 1 146 ? 1.434 5.388 22.102 1.00 79.50 146 VAL A C 1
ATOM 1084 O O . VAL A 1 146 ? 0.382 5.962 22.383 1.00 79.50 146 VAL A O 1
ATOM 1087 N N . ILE A 1 147 ? 2.586 5.658 22.724 1.00 84.38 147 ILE A N 1
ATOM 1088 C CA . ILE A 1 147 ? 2.699 6.654 23.799 1.00 84.38 147 ILE A CA 1
ATOM 1089 C C . ILE A 1 147 ? 2.373 8.057 23.272 1.00 84.38 147 ILE A C 1
ATOM 1091 O O . ILE A 1 147 ? 1.604 8.780 23.903 1.00 84.38 147 ILE A O 1
ATOM 1095 N N . GLY A 1 148 ? 2.907 8.429 22.103 1.00 82.00 148 GLY A N 1
ATOM 1096 C CA . GLY A 1 148 ? 2.630 9.727 21.483 1.00 82.00 148 GLY A CA 1
ATOM 1097 C C . GLY A 1 148 ? 1.141 9.944 21.203 1.00 82.00 148 GLY A C 1
ATOM 1098 O O . GLY A 1 148 ? 0.616 11.023 21.461 1.00 82.00 148 GLY A O 1
ATOM 1099 N N . VAL A 1 149 ? 0.438 8.903 20.751 1.00 76.06 149 VAL A N 1
ATOM 1100 C CA . VAL A 1 149 ? -1.015 8.953 20.526 1.00 76.06 149 VAL A CA 1
ATOM 1101 C C . VAL A 1 149 ? -1.771 9.077 21.845 1.00 76.06 149 VAL A C 1
ATOM 1103 O O . VAL A 1 149 ? -2.666 9.911 21.948 1.00 76.06 149 VAL A O 1
ATOM 1106 N N . GLY A 1 150 ? -1.401 8.293 22.861 1.00 78.31 150 GLY A N 1
ATOM 1107 C CA . GLY A 1 150 ? -2.010 8.386 24.190 1.00 78.31 150 GLY A CA 1
ATOM 1108 C C . GLY A 1 150 ? -1.868 9.782 24.800 1.00 78.31 150 GLY A C 1
ATOM 1109 O O . GLY A 1 150 ? -2.835 10.310 25.337 1.00 78.31 150 GLY A O 1
ATOM 1110 N N . SER A 1 151 ? -0.700 10.411 24.636 1.00 81.56 151 SER A N 1
ATOM 1111 C CA . SER A 1 151 ? -0.439 11.777 25.108 1.00 81.56 151 SER A CA 1
ATOM 1112 C C . SER A 1 151 ? -1.223 12.854 24.355 1.00 81.56 151 SER A C 1
ATOM 1114 O O . SER A 1 151 ? -1.360 13.952 24.877 1.00 81.56 151 SER A O 1
ATOM 1116 N N . LEU A 1 152 ? -1.690 12.583 23.133 1.00 76.81 152 LEU A N 1
ATOM 1117 C CA . LEU A 1 152 ? -2.429 13.549 22.314 1.00 76.81 152 LEU A CA 1
ATOM 1118 C C . LEU A 1 152 ? -3.923 13.602 22.680 1.00 76.81 152 LEU A C 1
ATOM 1120 O O . LEU A 1 152 ? -4.601 14.572 22.356 1.00 76.81 152 LEU A O 1
ATOM 1124 N N . TYR A 1 153 ? -4.427 12.556 23.342 1.00 67.00 153 TYR A N 1
ATOM 1125 C CA . TYR A 1 153 ? -5.821 12.425 23.779 1.00 67.00 153 TYR A CA 1
ATOM 1126 C C . TYR A 1 153 ? -6.043 12.712 25.272 1.00 67.00 153 TYR A C 1
ATOM 1128 O O . TYR A 1 153 ? -7.187 12.645 25.726 1.00 67.00 153 TYR A O 1
ATOM 1136 N N . LEU A 1 154 ? -4.969 13.000 26.011 1.00 69.25 154 LEU A N 1
ATOM 1137 C CA . LEU A 1 154 ? -4.959 13.360 27.431 1.00 69.25 154 LEU A CA 1
ATOM 1138 C C . LEU A 1 154 ? -4.955 14.885 27.580 1.00 69.25 154 LEU A C 1
ATOM 1140 O O . LEU A 1 154 ? -5.715 15.381 28.439 1.00 69.25 154 LEU A O 1
#

Secondary structure (DSSP, 8-state):
--SSS---PPPHHHHHHHHHHHHHHHHHHHHHHHHHHHHHHHHHHHHHHTTS-S-SSSTTSTT--SPPTTS--TT--HHHHHHHHHHHHIIIIIHHHHHHHHHHHS-HHHHHHHHTTHHHHHHHHHHHHH-PPPPHHHHHHHHHHHHHHHHH--